Protein AF-A0AAF0W384-F1 (afdb_monomer)

Secondary structure (DSSP, 8-state):
---TTTTT--HHHHHHHTTPPTTHHHHHHHT-PPPHHHHHHHHHHHTS-HHHHTTTHHHHHSS--HHHHHHHHHHHS-HHHHHHHHHHHHHHHHHHHHHHHT--

Organism: Lactococcus lactis subsp. lactis (NCBI:txid1360)

Structure (mmCIF, N/CA/C/O backbone):
data_AF-A0AAF0W384-F1
#
_entry.id   AF-A0AAF0W384-F1
#
loop_
_atom_site.group_PDB
_atom_site.id
_atom_site.type_symbol
_atom_site.label_atom_id
_atom_site.label_alt_id
_atom_site.label_comp_id
_atom_site.label_asym_id
_atom_site.label_entity_id
_atom_site.label_seq_id
_atom_site.pdbx_PDB_ins_code
_atom_site.Cartn_x
_atom_site.Cartn_y
_atom_site.Cartn_z
_atom_site.occupancy
_atom_site.B_iso_or_equiv
_atom_site.auth_seq_id
_atom_site.auth_comp_id
_atom_site.auth_asym_id
_atom_site.auth_atom_id
_atom_site.pdbx_PDB_model_num
ATOM 1 N N . MET A 1 1 ? 3.257 -11.971 -4.642 1.00 42.81 1 MET A N 1
ATOM 2 C CA . MET A 1 1 ? 3.644 -10.882 -5.567 1.00 42.81 1 MET A CA 1
ATOM 3 C C . MET A 1 1 ? 2.970 -11.158 -6.894 1.00 42.81 1 MET A C 1
ATOM 5 O O . MET A 1 1 ? 2.766 -12.327 -7.179 1.00 42.81 1 MET A O 1
ATOM 9 N N . LYS A 1 2 ? 2.614 -10.120 -7.653 1.00 41.41 2 LYS A N 1
ATOM 10 C CA . LYS A 1 2 ? 2.386 -10.234 -9.097 1.00 41.41 2 LYS A CA 1
ATOM 11 C C . LYS A 1 2 ? 3.397 -9.310 -9.783 1.00 41.41 2 LYS A C 1
ATOM 13 O O . LYS A 1 2 ? 3.115 -8.174 -10.136 1.00 41.41 2 LYS A O 1
ATOM 18 N N . ARG A 1 3 ? 4.663 -9.723 -9.783 1.00 50.22 3 ARG A N 1
ATOM 19 C CA . ARG A 1 3 ? 5.771 -9.047 -10.469 1.00 50.22 3 ARG A CA 1
ATOM 20 C C . ARG A 1 3 ? 5.523 -9.077 -11.981 1.00 50.22 3 ARG A C 1
ATOM 22 O O . ARG A 1 3 ? 4.830 -9.951 -12.481 1.00 50.22 3 ARG A O 1
ATOM 29 N N . ALA A 1 4 ? 6.187 -8.204 -12.739 1.00 54.00 4 ALA A N 1
ATOM 30 C CA . ALA A 1 4 ? 6.275 -8.323 -14.202 1.00 54.00 4 ALA A CA 1
ATOM 31 C C . ALA A 1 4 ? 6.722 -9.730 -14.673 1.00 54.00 4 ALA A C 1
ATOM 33 O O . ALA A 1 4 ? 6.302 -10.196 -15.728 1.00 54.00 4 ALA A O 1
ATOM 34 N N . THR A 1 5 ? 7.511 -10.437 -13.851 1.00 51.19 5 THR A N 1
ATOM 35 C CA . THR A 1 5 ? 7.873 -11.851 -14.047 1.00 51.19 5 THR A CA 1
ATOM 36 C C . THR A 1 5 ? 6.692 -12.806 -13.911 1.00 51.19 5 THR A C 1
ATOM 38 O O . THR A 1 5 ? 6.649 -13.805 -14.615 1.00 51.19 5 THR A O 1
ATOM 41 N N . ASP A 1 6 ? 5.714 -12.480 -13.070 1.00 56.81 6 ASP A N 1
ATOM 42 C CA . ASP A 1 6 ? 4.513 -13.290 -12.834 1.00 56.81 6 ASP A CA 1
ATOM 43 C C . ASP A 1 6 ? 3.505 -13.104 -13.984 1.00 56.81 6 ASP A C 1
ATOM 45 O O . ASP A 1 6 ? 2.644 -13.948 -14.207 1.00 56.81 6 ASP A O 1
ATOM 49 N N . LEU A 1 7 ? 3.662 -12.024 -14.762 1.00 62.66 7 LEU A N 1
ATOM 50 C CA . LEU A 1 7 ? 3.016 -11.816 -16.061 1.00 62.66 7 LEU A CA 1
ATOM 51 C C . LEU A 1 7 ? 3.826 -12.402 -17.235 1.00 62.66 7 LEU A C 1
ATOM 53 O O . LEU A 1 7 ? 3.347 -12.376 -18.365 1.00 62.66 7 LEU A O 1
ATOM 57 N N . GLY A 1 8 ? 5.058 -12.875 -17.005 1.00 76.75 8 GLY A N 1
ATOM 58 C CA . GLY A 1 8 ? 5.955 -13.379 -18.052 1.00 76.75 8 GLY A CA 1
ATOM 59 C C . GLY A 1 8 ? 6.428 -12.324 -19.063 1.00 76.75 8 GLY A C 1
ATOM 60 O O . GLY A 1 8 ? 6.885 -12.685 -20.146 1.00 76.75 8 GLY A O 1
ATOM 61 N N . LYS A 1 9 ? 6.317 -11.024 -18.746 1.00 83.88 9 LYS A N 1
ATOM 62 C CA . LYS A 1 9 ? 6.599 -9.920 -19.681 1.00 83.88 9 LYS A CA 1
ATOM 63 C C . LYS A 1 9 ? 7.876 -9.164 -19.320 1.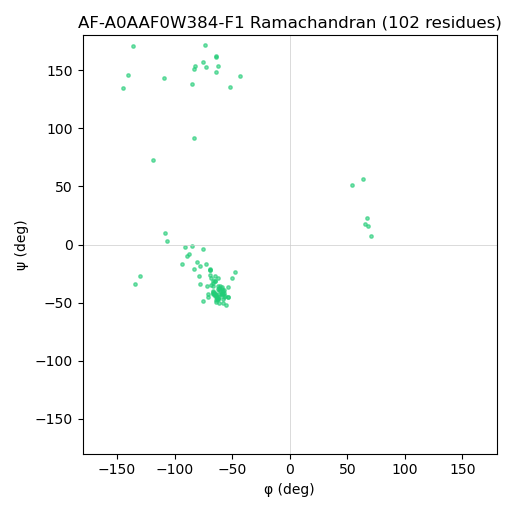00 83.88 9 LYS A C 1
ATOM 65 O O . LYS A 1 9 ? 8.168 -8.903 -18.153 1.00 83.88 9 LYS A O 1
ATOM 70 N N . SER A 1 10 ? 8.615 -8.746 -20.347 1.00 89.19 10 SER A N 1
ATOM 71 C CA . SER A 1 10 ? 9.751 -7.829 -20.183 1.00 89.19 10 SER A CA 1
ATOM 72 C C . SER A 1 10 ? 9.276 -6.391 -19.935 1.00 89.19 10 SER A C 1
ATOM 74 O O . SER A 1 10 ? 8.180 -6.016 -20.354 1.00 89.19 10 SER A O 1
ATOM 76 N N . PHE A 1 11 ? 10.108 -5.548 -19.311 1.00 87.88 11 PHE A N 1
ATOM 77 C CA . PHE A 1 11 ? 9.772 -4.126 -19.141 1.00 87.88 11 PHE A CA 1
ATOM 78 C C . PHE A 1 11 ? 9.535 -3.414 -20.467 1.00 87.88 11 PHE A C 1
ATOM 80 O O . PHE A 1 11 ? 8.583 -2.656 -20.560 1.00 87.88 11 PHE A O 1
ATOM 87 N N . ASN A 1 12 ? 10.303 -3.732 -21.509 1.00 89.75 12 ASN A N 1
ATOM 88 C CA . ASN A 1 12 ? 10.089 -3.156 -22.837 1.00 89.75 12 ASN A CA 1
ATOM 89 C C . ASN A 1 12 ? 8.700 -3.493 -23.398 1.00 89.75 12 ASN A C 1
ATOM 91 O O . ASN A 1 12 ? 8.096 -2.679 -24.092 1.00 89.75 12 ASN A O 1
ATOM 95 N N . GLN A 1 13 ? 8.195 -4.697 -23.116 1.00 91.12 13 GLN A N 1
ATOM 96 C CA . GLN A 1 13 ? 6.862 -5.103 -23.548 1.00 91.12 13 GLN A CA 1
ATOM 97 C C . GLN A 1 13 ? 5.775 -4.356 -22.774 1.00 91.12 13 GLN A C 1
ATOM 99 O O . GLN A 1 13 ? 4.841 -3.853 -23.387 1.00 91.12 13 GLN A O 1
ATOM 104 N N . ILE A 1 14 ? 5.939 -4.212 -21.459 1.00 91.75 14 ILE A N 1
ATOM 105 C CA . ILE A 1 14 ? 5.011 -3.455 -20.609 1.00 91.75 14 ILE A CA 1
ATOM 106 C C . ILE A 1 14 ? 5.005 -1.971 -21.001 1.00 91.75 14 ILE A C 1
ATOM 108 O O . ILE A 1 14 ? 3.946 -1.378 -21.157 1.00 91.75 14 ILE A O 1
ATOM 112 N N . GLU A 1 15 ? 6.179 -1.379 -21.230 1.00 93.38 15 GLU A N 1
ATOM 113 C CA . GLU A 1 15 ? 6.312 -0.001 -21.711 1.00 93.38 15 GLU A CA 1
ATOM 114 C C . GLU A 1 15 ? 5.603 0.189 -23.052 1.00 93.38 15 GLU A C 1
ATOM 116 O O . G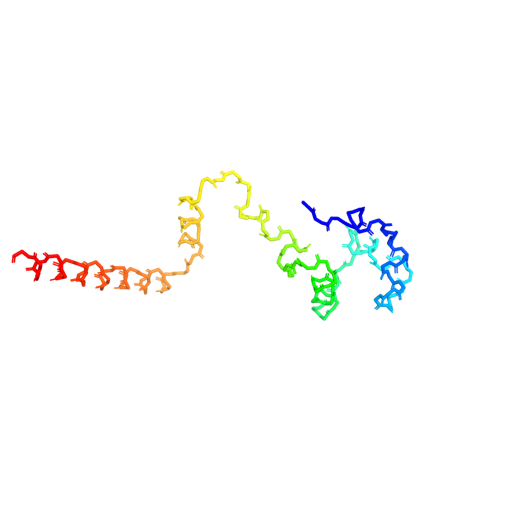LU A 1 15 ? 4.888 1.167 -23.228 1.00 93.38 15 GLU A O 1
ATOM 121 N N . LYS A 1 16 ? 5.736 -0.765 -23.981 1.00 93.81 16 LYS A N 1
ATOM 122 C CA . LYS A 1 16 ? 5.044 -0.710 -25.273 1.00 93.81 16 LYS A CA 1
ATOM 123 C C . LYS A 1 16 ? 3.524 -0.804 -25.127 1.00 93.81 16 LYS A C 1
ATOM 125 O O . LYS A 1 16 ? 2.819 -0.078 -25.818 1.00 93.81 16 LYS A O 1
ATOM 130 N N . GLU A 1 17 ?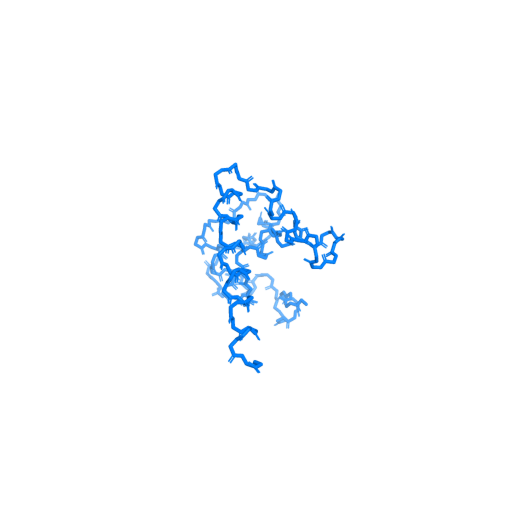 3.027 -1.686 -24.263 1.00 93.19 17 GLU A N 1
ATOM 131 C CA . GLU A 1 17 ? 1.588 -1.853 -24.015 1.00 93.19 17 GLU A CA 1
ATOM 132 C C . GLU A 1 17 ? 0.965 -0.618 -23.353 1.00 93.19 17 GLU A C 1
ATOM 134 O O . GLU A 1 17 ? -0.151 -0.244 -23.699 1.00 93.19 17 GLU A O 1
ATOM 139 N N . LEU A 1 18 ? 1.710 0.056 -22.473 1.00 93.12 18 LEU A N 1
ATOM 140 C CA . LEU A 1 18 ? 1.297 1.304 -21.822 1.00 93.12 18 LEU A CA 1
ATOM 141 C C . LEU A 1 18 ? 1.591 2.564 -22.656 1.00 93.12 18 LEU A C 1
ATOM 143 O O . LEU A 1 18 ? 1.303 3.675 -22.222 1.00 93.12 18 LEU A O 1
ATOM 147 N N . GLY A 1 19 ? 2.202 2.430 -23.839 1.00 94.56 19 GLY A N 1
ATOM 148 C CA . GLY A 1 19 ? 2.584 3.574 -24.675 1.00 94.56 19 GLY A CA 1
ATOM 149 C C . GLY A 1 19 ? 3.691 4.453 -24.073 1.00 94.56 19 GLY A C 1
ATOM 150 O O . GLY A 1 19 ? 3.814 5.631 -24.410 1.00 94.56 19 GLY A O 1
ATOM 151 N N . TYR A 1 20 ? 4.504 3.907 -23.170 1.00 94.44 20 TYR A N 1
ATOM 152 C CA . TYR A 1 20 ? 5.605 4.611 -22.523 1.00 94.44 20 TYR A CA 1
ATOM 153 C C . TYR A 1 20 ? 6.864 4.633 -23.394 1.00 94.44 20 TYR A C 1
ATOM 155 O O . TYR A 1 20 ? 7.123 3.746 -24.210 1.00 94.44 20 TYR A O 1
ATOM 163 N N . SER A 1 21 ? 7.700 5.652 -23.183 1.00 91.88 21 SER A N 1
ATOM 164 C CA . SER A 1 21 ? 9.035 5.697 -23.777 1.00 91.88 21 SER A CA 1
ATOM 165 C C . SER A 1 21 ? 9.901 4.555 -23.246 1.00 91.88 21 SER A C 1
ATOM 167 O O . SER A 1 21 ? 9.807 4.190 -22.073 1.00 91.88 21 SER A O 1
ATOM 169 N N . ARG A 1 22 ? 10.819 4.065 -24.083 1.00 90.31 22 ARG A N 1
ATOM 170 C CA . ARG A 1 22 ? 11.796 3.040 -23.697 1.00 90.31 22 ARG A CA 1
ATOM 171 C C . ARG A 1 22 ? 12.537 3.443 -22.412 1.00 90.31 22 ARG A C 1
ATOM 173 O O . ARG A 1 22 ? 12.984 4.585 -22.302 1.00 90.31 22 ARG A O 1
ATOM 180 N N . ASN A 1 23 ? 12.700 2.499 -21.490 1.00 89.81 23 ASN A N 1
ATOM 181 C CA . ASN A 1 23 ? 13.336 2.643 -20.173 1.00 89.81 23 ASN A CA 1
ATOM 182 C C . ASN A 1 23 ? 12.554 3.464 -19.131 1.00 89.81 23 ASN A C 1
ATOM 184 O O . ASN A 1 23 ? 13.090 3.706 -18.048 1.00 89.81 23 ASN A O 1
ATOM 188 N N . ALA A 1 24 ? 11.309 3.876 -19.393 1.00 91.81 24 ALA A N 1
ATOM 189 C CA . ALA A 1 24 ? 10.492 4.592 -18.409 1.00 91.81 24 ALA A CA 1
ATOM 190 C C . ALA A 1 24 ? 10.391 3.843 -17.067 1.00 91.81 24 ALA A C 1
ATOM 192 O O . ALA A 1 24 ? 10.606 4.439 -16.012 1.00 91.81 24 ALA A O 1
ATOM 193 N N . LEU A 1 25 ? 10.148 2.528 -17.091 1.00 90.56 25 LEU A N 1
ATOM 194 C CA . LEU A 1 25 ? 10.035 1.720 -15.872 1.00 90.56 25 LEU A CA 1
ATOM 195 C C . LEU A 1 25 ? 11.372 1.585 -15.143 1.00 90.56 25 LEU A C 1
ATOM 197 O O . LEU A 1 25 ? 11.409 1.543 -13.913 1.00 90.56 25 LEU A O 1
ATOM 201 N N . SER A 1 26 ? 12.476 1.522 -15.890 1.00 88.50 26 SER A N 1
ATOM 202 C CA . SER A 1 26 ? 13.816 1.516 -15.301 1.00 88.50 26 SER A CA 1
ATOM 203 C C . SER A 1 26 ? 14.109 2.846 -14.605 1.00 88.50 26 SER A C 1
ATOM 205 O O . SER A 1 26 ? 14.599 2.851 -13.477 1.00 88.50 26 SER A O 1
ATOM 207 N N . ASN A 1 27 ? 13.735 3.965 -15.227 1.00 89.12 27 ASN A N 1
ATOM 208 C CA . ASN A 1 27 ? 13.928 5.304 -14.673 1.00 89.12 27 ASN A CA 1
ATOM 209 C C . ASN A 1 27 ? 13.103 5.527 -13.398 1.00 89.12 27 ASN A C 1
ATOM 211 O O . ASN A 1 27 ? 13.555 6.240 -12.500 1.00 89.12 27 ASN A O 1
ATOM 215 N N . TYR A 1 28 ? 11.934 4.888 -13.274 1.00 89.75 28 TYR A N 1
ATOM 216 C CA . TYR A 1 28 ? 11.118 4.948 -12.055 1.00 89.75 28 TYR A CA 1
ATOM 217 C C . TYR A 1 28 ? 11.722 4.224 -10.859 1.00 89.75 28 TYR A C 1
ATOM 219 O O . TYR A 1 28 ? 11.410 4.552 -9.717 1.00 89.75 28 TYR A O 1
ATOM 227 N N . LYS A 1 29 ? 12.626 3.272 -11.093 1.00 80.00 29 LYS A N 1
ATOM 228 C CA . LYS A 1 29 ? 13.326 2.589 -10.002 1.00 80.00 29 LYS A CA 1
ATOM 229 C C . LYS A 1 29 ? 14.463 3.411 -9.405 1.00 80.00 29 LYS A C 1
ATOM 231 O O . LYS A 1 29 ? 14.819 3.162 -8.258 1.00 80.00 29 LYS A O 1
ATOM 236 N N . THR A 1 30 ? 15.075 4.310 -10.177 1.00 76.38 30 THR A N 1
ATOM 237 C CA . THR A 1 30 ? 16.391 4.874 -9.828 1.00 76.38 30 THR A CA 1
ATOM 238 C C . THR A 1 30 ? 16.486 6.392 -9.888 1.00 76.38 30 THR A C 1
ATOM 240 O O . THR A 1 30 ? 17.335 6.949 -9.200 1.00 76.38 30 THR A O 1
ATOM 243 N N . GLN A 1 31 ? 15.678 7.070 -10.706 1.00 77.12 31 GLN A N 1
ATOM 244 C CA . GLN A 1 31 ? 15.970 8.454 -11.103 1.00 77.12 31 GLN A CA 1
ATOM 245 C C . GLN A 1 31 ? 14.779 9.405 -11.022 1.00 77.12 31 GLN A C 1
ATOM 247 O O . GLN A 1 31 ? 14.970 10.587 -10.753 1.00 77.12 31 GLN A O 1
ATOM 252 N N . THR A 1 32 ? 13.559 8.936 -11.284 1.00 83.81 32 THR A N 1
ATOM 253 C CA . THR A 1 32 ? 12.403 9.828 -11.469 1.00 83.81 32 THR A CA 1
ATOM 254 C C . THR A 1 32 ? 11.151 9.261 -10.825 1.00 83.81 32 THR A C 1
ATOM 256 O O . THR A 1 32 ? 10.952 8.052 -10.824 1.00 83.81 32 THR A O 1
ATOM 259 N N . MET A 1 33 ? 10.284 10.124 -10.298 1.00 84.81 33 MET A N 1
ATOM 260 C CA . MET A 1 33 ? 8.942 9.708 -9.894 1.00 84.81 33 MET A CA 1
ATOM 261 C C . MET A 1 33 ? 7.991 9.745 -11.094 1.00 84.81 33 MET A C 1
ATOM 263 O O . MET A 1 33 ? 8.052 10.694 -11.883 1.00 84.81 33 MET A O 1
ATOM 267 N N . PRO A 1 34 ? 7.111 8.740 -11.257 1.00 90.12 34 PRO A N 1
ATOM 268 C CA . PRO A 1 34 ? 6.025 8.839 -12.218 1.00 90.12 34 PRO A CA 1
ATOM 269 C C . PRO A 1 34 ? 5.089 9.992 -11.833 1.00 90.12 34 PRO A C 1
ATOM 271 O O . PRO A 1 34 ? 4.962 10.350 -10.661 1.00 90.12 34 PRO A O 1
ATOM 274 N N . SER A 1 35 ? 4.404 10.567 -12.822 1.00 91.88 35 SER A N 1
ATOM 275 C CA . SER A 1 35 ? 3.280 11.461 -12.541 1.00 91.88 35 SER A CA 1
ATOM 276 C C . SER A 1 35 ? 2.154 10.691 -11.845 1.00 91.88 35 SER A C 1
ATOM 278 O O . SER A 1 35 ? 2.092 9.464 -11.934 1.00 91.88 35 SER A O 1
ATOM 280 N N . ALA A 1 36 ? 1.228 11.406 -11.201 1.00 89.94 36 ALA A N 1
ATOM 281 C CA . ALA A 1 36 ? 0.062 10.781 -10.576 1.00 89.94 36 ALA A CA 1
ATOM 282 C C . ALA A 1 36 ? -0.712 9.898 -11.572 1.00 89.94 36 ALA A C 1
ATOM 284 O O . ALA A 1 36 ? -1.004 8.750 -11.265 1.00 89.94 36 ALA A O 1
ATOM 285 N N . ILE A 1 37 ? -0.942 10.394 -12.793 1.00 94.44 37 ILE A N 1
ATOM 286 C CA . ILE A 1 37 ? -1.623 9.646 -13.860 1.00 94.44 37 ILE A CA 1
ATOM 287 C C . ILE A 1 37 ? -0.880 8.342 -14.175 1.00 94.44 37 ILE A C 1
ATOM 289 O O . ILE A 1 37 ? -1.474 7.273 -14.103 1.00 94.44 37 ILE A O 1
ATOM 293 N N . ARG A 1 38 ? 0.438 8.402 -14.409 1.00 93.69 38 ARG A N 1
ATOM 294 C CA . ARG A 1 38 ? 1.233 7.202 -14.720 1.00 93.69 38 ARG A CA 1
ATOM 295 C C . ARG A 1 38 ? 1.294 6.208 -13.570 1.00 93.69 38 ARG A C 1
ATOM 297 O O . ARG A 1 38 ? 1.412 5.007 -13.796 1.00 93.69 38 ARG A O 1
ATOM 304 N N . LEU A 1 39 ? 1.253 6.698 -12.333 1.00 93.19 39 LEU A N 1
ATOM 305 C CA . LEU A 1 39 ? 1.193 5.845 -11.155 1.00 93.19 39 LEU A CA 1
ATOM 306 C C . LEU A 1 39 ? -0.140 5.087 -11.087 1.00 93.19 39 LEU A C 1
ATOM 308 O O . LEU A 1 39 ? -0.120 3.900 -10.773 1.00 93.19 39 LEU A O 1
ATOM 312 N N . LEU A 1 40 ? -1.265 5.743 -11.400 1.00 93.56 40 LEU A N 1
ATOM 313 C CA . LEU A 1 40 ? -2.571 5.085 -11.515 1.00 93.56 40 LEU A CA 1
ATOM 314 C C . LEU A 1 40 ? -2.590 4.062 -12.658 1.00 93.56 40 LEU A C 1
ATOM 316 O O . LEU A 1 40 ? -2.955 2.918 -12.421 1.00 93.56 40 LEU A O 1
ATOM 320 N N . GLU A 1 41 ? -2.109 4.425 -13.849 1.00 95.06 41 GLU A N 1
ATOM 321 C CA . GLU A 1 41 ? -2.032 3.513 -15.004 1.00 95.06 41 GLU A CA 1
ATOM 322 C C . GLU A 1 41 ? -1.212 2.252 -14.681 1.00 95.06 41 GLU A C 1
ATOM 324 O O . GLU A 1 41 ? -1.596 1.132 -15.016 1.00 95.06 41 GLU A O 1
ATOM 329 N N . LEU A 1 42 ? -0.085 2.412 -13.979 1.00 93.00 42 LEU A N 1
ATOM 330 C CA . LEU A 1 42 ? 0.726 1.283 -13.521 1.00 93.00 42 LEU A CA 1
ATOM 331 C C . LEU A 1 42 ? 0.006 0.444 -12.464 1.00 93.00 42 LEU A C 1
ATOM 333 O O . LEU A 1 42 ? 0.119 -0.780 -12.478 1.00 93.00 42 LEU A O 1
ATOM 337 N N . ALA A 1 43 ? -0.703 1.089 -11.541 1.00 91.62 43 ALA A N 1
ATOM 338 C CA . ALA A 1 43 ? -1.451 0.416 -10.490 1.00 91.62 43 ALA A CA 1
ATOM 339 C C . ALA A 1 43 ? -2.559 -0.463 -11.088 1.00 91.62 43 ALA A C 1
ATOM 341 O O . ALA A 1 43 ? -2.634 -1.648 -10.770 1.00 91.62 43 ALA A O 1
ATOM 342 N N . GLU A 1 44 ? -3.326 0.078 -12.035 1.00 92.19 44 GLU A N 1
ATOM 343 C CA . GLU A 1 44 ? -4.346 -0.653 -12.790 1.00 92.19 44 GLU A CA 1
ATOM 344 C C . GLU A 1 44 ? -3.740 -1.796 -13.611 1.00 92.19 44 GLU A C 1
ATOM 346 O O . GLU A 1 44 ? -4.217 -2.927 -13.544 1.00 92.19 44 GLU A O 1
ATOM 351 N N . TYR A 1 45 ? -2.641 -1.545 -14.332 1.00 92.25 45 TYR A N 1
ATOM 352 C CA . TYR A 1 45 ? -1.986 -2.565 -15.157 1.00 92.25 45 TYR A CA 1
ATOM 353 C C . TYR A 1 45 ? -1.489 -3.770 -14.341 1.00 92.25 45 TYR A C 1
ATOM 355 O O . TYR A 1 45 ? -1.564 -4.913 -14.797 1.00 92.25 45 TYR A O 1
ATOM 363 N N . PHE A 1 46 ? -0.958 -3.530 -13.139 1.00 88.44 46 PHE A N 1
ATOM 364 C CA . PHE A 1 46 ? -0.467 -4.590 -12.255 1.00 88.44 46 PHE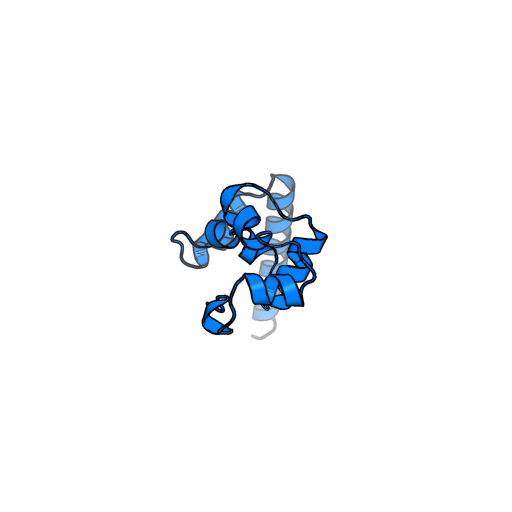 A CA 1
ATOM 365 C C . PHE A 1 46 ? -1.522 -5.127 -11.282 1.00 88.44 46 PHE A C 1
ATOM 367 O O . PHE A 1 46 ? -1.206 -6.068 -10.551 1.00 88.44 46 PHE A O 1
ATOM 374 N N . ASP A 1 47 ? -2.739 -4.578 -11.298 1.00 85.94 47 ASP A N 1
ATOM 375 C CA . ASP A 1 47 ? -3.820 -4.904 -10.361 1.00 85.94 47 ASP A CA 1
ATOM 376 C C . ASP A 1 47 ? -3.379 -4.739 -8.891 1.00 85.94 47 ASP A C 1
ATOM 378 O O . ASP A 1 47 ? -3.454 -5.645 -8.059 1.00 85.94 47 ASP A O 1
ATOM 382 N N . VAL A 1 48 ? -2.809 -3.571 -8.586 1.00 84.38 48 VAL A N 1
ATOM 383 C CA . VAL A 1 48 ? -2.323 -3.178 -7.253 1.00 84.38 48 VAL A CA 1
ATOM 384 C C . VAL A 1 48 ? -2.746 -1.748 -6.933 1.00 84.38 48 VAL A C 1
ATOM 386 O O . VAL A 1 48 ? -3.215 -1.016 -7.794 1.00 84.38 48 VAL A O 1
ATOM 389 N N . THR A 1 49 ? -2.551 -1.300 -5.692 1.00 88.31 49 THR A N 1
ATOM 390 C CA . THR A 1 49 ? -2.824 0.098 -5.333 1.00 88.31 49 THR A CA 1
ATOM 391 C C . THR A 1 49 ? -1.641 1.013 -5.697 1.00 88.31 49 THR A C 1
ATOM 393 O O . THR A 1 49 ? -0.481 0.594 -5.626 1.00 88.31 49 THR A O 1
ATOM 396 N N . PRO A 1 50 ? -1.875 2.305 -5.996 1.00 89.69 50 PRO A N 1
ATOM 397 C CA . PRO A 1 50 ? -0.795 3.289 -6.134 1.00 89.69 50 PRO A CA 1
ATOM 398 C C . PRO A 1 50 ? 0.123 3.338 -4.901 1.00 89.69 50 PRO A C 1
ATOM 400 O O . PRO A 1 50 ? 1.343 3.462 -5.010 1.00 89.69 50 PRO A O 1
ATOM 403 N N . ARG A 1 51 ? -0.468 3.166 -3.712 1.00 85.94 51 ARG A N 1
ATOM 404 C CA . ARG A 1 51 ? 0.223 3.121 -2.418 1.00 85.94 51 ARG A CA 1
ATOM 405 C C . ARG A 1 51 ? 1.213 1.953 -2.327 1.00 85.94 51 ARG A C 1
ATOM 407 O O . ARG A 1 51 ? 2.327 2.129 -1.824 1.00 85.94 51 ARG A O 1
ATOM 414 N N . TYR A 1 52 ? 0.842 0.799 -2.880 1.00 84.56 52 TYR A N 1
ATOM 415 C CA . TYR A 1 52 ? 1.706 -0.374 -2.979 1.00 84.56 52 TYR A CA 1
ATOM 416 C C . TYR A 1 52 ? 2.933 -0.107 -3.859 1.00 84.56 52 TYR A C 1
ATOM 418 O O . TYR A 1 52 ? 4.060 -0.406 -3.457 1.00 84.56 52 TYR A O 1
ATOM 426 N N . LEU A 1 53 ? 2.742 0.514 -5.030 1.00 86.88 53 LEU A N 1
ATOM 427 C CA . LEU A 1 53 ? 3.836 0.848 -5.954 1.00 86.88 53 LEU A CA 1
ATOM 428 C C . LEU A 1 53 ? 4.845 1.832 -5.350 1.00 86.88 53 LEU A C 1
ATOM 430 O O . LEU A 1 53 ? 6.047 1.698 -5.576 1.00 86.88 53 LEU A O 1
ATOM 434 N N . LEU A 1 54 ? 4.367 2.775 -4.535 1.00 85.75 54 LEU A N 1
ATOM 435 C CA . LEU A 1 54 ? 5.210 3.718 -3.795 1.00 85.75 54 LEU A CA 1
ATOM 436 C C . LEU A 1 54 ? 5.913 3.087 -2.582 1.00 85.75 54 LEU A C 1
ATOM 438 O O . LEU A 1 54 ? 6.691 3.752 -1.900 1.00 85.75 54 LEU A O 1
ATOM 442 N N . GLY A 1 55 ? 5.646 1.814 -2.275 1.00 75.69 55 GLY A N 1
ATOM 443 C CA . GLY A 1 55 ? 6.214 1.136 -1.114 1.00 75.69 55 GLY A CA 1
ATOM 444 C C . GLY A 1 55 ? 5.705 1.681 0.221 1.00 75.69 55 GLY A C 1
ATOM 445 O O . GLY A 1 55 ? 6.292 1.380 1.260 1.00 75.69 55 GLY A O 1
ATOM 446 N N . MET A 1 56 ? 4.610 2.443 0.218 1.00 75.12 56 MET A N 1
ATOM 447 C CA . MET A 1 56 ? 4.005 2.995 1.432 1.00 75.12 56 MET A CA 1
ATOM 448 C C . MET A 1 56 ? 3.368 1.902 2.295 1.00 75.12 56 MET A C 1
ATOM 450 O O . MET A 1 56 ? 3.249 2.071 3.503 1.00 75.12 56 MET A O 1
ATOM 454 N N . ASP A 1 57 ? 3.048 0.744 1.719 1.00 65.88 57 ASP A N 1
ATOM 455 C CA . ASP A 1 57 ? 2.611 -0.412 2.502 1.00 65.88 57 ASP A CA 1
ATOM 456 C C . ASP A 1 57 ? 3.751 -0.977 3.363 1.00 65.88 57 ASP A C 1
ATOM 458 O O . ASP A 1 57 ? 3.505 -1.428 4.474 1.00 65.88 57 ASP A O 1
ATOM 462 N N . LYS A 1 58 ? 5.026 -0.842 2.953 1.00 55.81 58 LYS A N 1
ATOM 463 C CA . LYS A 1 58 ? 6.176 -1.239 3.794 1.00 55.81 58 LYS A CA 1
ATOM 464 C C . LYS A 1 58 ? 6.367 -0.345 5.017 1.00 55.81 58 LYS A C 1
ATOM 466 O O . LYS A 1 58 ? 6.994 -0.788 5.976 1.00 55.81 58 LYS A O 1
ATOM 471 N N . ILE A 1 59 ? 5.836 0.879 4.990 1.00 53.56 59 ILE A N 1
ATOM 472 C CA . ILE A 1 59 ? 5.762 1.743 6.177 1.00 53.56 59 ILE A CA 1
ATOM 473 C C . ILE A 1 59 ? 4.823 1.101 7.212 1.00 53.56 59 ILE A C 1
ATOM 475 O O . ILE A 1 59 ? 5.037 1.258 8.406 1.00 53.56 59 ILE A O 1
ATOM 479 N N . CYS A 1 60 ? 3.855 0.297 6.761 1.00 49.62 60 CYS A N 1
ATOM 480 C CA . CYS A 1 60 ? 2.951 -0.477 7.609 1.00 49.62 60 CYS A CA 1
ATOM 481 C C . CYS A 1 60 ? 3.433 -1.921 7.876 1.00 49.62 60 CYS A C 1
ATOM 483 O O . CYS A 1 60 ? 2.934 -2.548 8.798 1.00 49.62 60 CYS A O 1
ATOM 485 N N . SER A 1 61 ? 4.377 -2.472 7.094 1.00 50.91 61 SER A N 1
ATOM 486 C CA . SER A 1 61 ? 4.747 -3.906 7.151 1.00 50.91 61 SER A CA 1
ATOM 487 C C . SER A 1 61 ? 6.097 -4.245 7.793 1.00 50.91 61 SER A C 1
ATOM 489 O O . SER A 1 61 ? 6.475 -5.418 7.797 1.00 50.91 61 SER A O 1
ATOM 491 N N . LYS A 1 62 ? 6.869 -3.289 8.325 1.00 46.03 62 LYS A N 1
ATOM 492 C CA . LYS A 1 62 ? 8.034 -3.654 9.149 1.00 46.03 62 LYS A CA 1
ATOM 493 C C . LYS A 1 62 ? 7.583 -3.945 10.585 1.00 46.03 62 LYS A C 1
ATOM 495 O O . LYS A 1 62 ? 7.564 -3.056 11.420 1.00 46.03 62 LYS A O 1
ATOM 500 N N . ASN A 1 63 ? 7.292 -5.224 10.827 1.00 49.81 63 ASN A N 1
ATOM 501 C CA . ASN A 1 63 ? 7.242 -5.895 12.131 1.00 49.81 63 ASN A CA 1
ATOM 502 C C . ASN A 1 63 ? 6.200 -5.429 13.144 1.00 49.81 63 ASN A C 1
ATOM 504 O O . ASN A 1 63 ? 6.577 -5.197 14.286 1.00 49.81 63 ASN A O 1
ATOM 508 N N . HIS A 1 64 ? 4.912 -5.425 12.818 1.00 46.53 64 HIS A N 1
ATOM 509 C CA . HIS A 1 64 ? 3.946 -5.476 13.904 1.00 46.53 64 HIS A CA 1
ATOM 510 C C . HIS A 1 64 ? 2.688 -6.273 13.567 1.00 46.53 64 HIS A C 1
ATOM 512 O O . HIS A 1 64 ? 2.101 -6.129 12.497 1.00 46.53 64 HIS A O 1
ATOM 518 N N . GLU A 1 65 ? 2.294 -7.117 14.523 1.00 56.59 65 GLU A N 1
ATOM 519 C CA . GLU A 1 65 ? 0.952 -7.682 14.643 1.00 56.59 65 GLU A CA 1
ATOM 520 C C . GLU A 1 65 ? -0.091 -6.580 14.398 1.00 56.59 65 GLU A C 1
ATOM 522 O O . GLU A 1 65 ? 0.119 -5.441 14.808 1.00 56.59 65 GLU A O 1
ATOM 527 N N . GLU A 1 66 ? -1.225 -6.900 13.772 1.00 53.34 66 GLU A N 1
ATOM 528 C CA . GLU A 1 66 ? -2.302 -5.949 13.427 1.00 53.34 66 GLU A CA 1
ATOM 529 C C . GLU A 1 66 ? -2.719 -5.016 14.587 1.00 53.34 66 GLU A C 1
ATOM 531 O O . GLU A 1 66 ? -3.177 -3.897 14.350 1.00 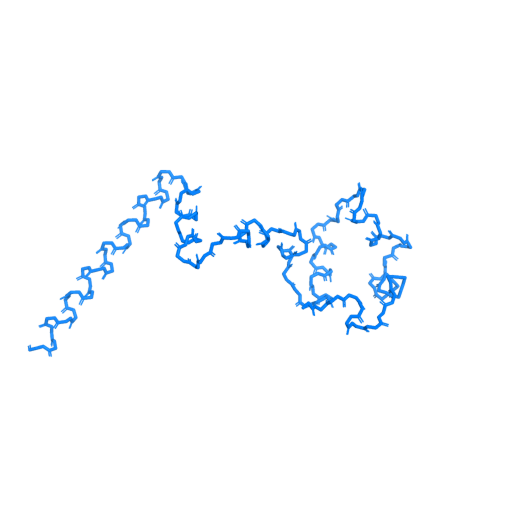53.34 66 GLU A O 1
ATOM 536 N N . ARG A 1 67 ? -2.478 -5.429 15.842 1.00 52.50 67 ARG A N 1
ATOM 537 C CA . ARG A 1 67 ? -2.653 -4.611 17.053 1.00 52.50 67 ARG A CA 1
ATOM 538 C C . ARG A 1 67 ? -1.826 -3.324 17.068 1.00 52.50 67 ARG A C 1
ATOM 540 O O . ARG A 1 67 ? -2.324 -2.303 17.532 1.00 52.50 67 ARG A O 1
ATOM 547 N N . ASP A 1 68 ? -0.611 -3.333 16.535 1.00 61.59 68 ASP A N 1
ATOM 548 C CA . ASP A 1 68 ? 0.237 -2.139 16.549 1.00 61.59 68 ASP A CA 1
ATOM 549 C C . ASP A 1 68 ? -0.080 -1.185 15.402 1.00 61.59 68 ASP A C 1
ATOM 551 O O . ASP A 1 68 ? 0.228 -0.006 15.494 1.00 61.59 68 ASP A O 1
ATOM 555 N N . PHE A 1 69 ? -0.708 -1.652 14.317 1.00 69.62 69 PHE A N 1
ATOM 556 C CA . PHE A 1 69 ? -1.068 -0.750 13.225 1.00 69.62 69 PHE A CA 1
ATOM 557 C C . PHE A 1 69 ? -2.142 0.242 13.675 1.00 69.62 69 PHE A C 1
ATOM 559 O O . PHE A 1 69 ? -2.032 1.434 13.393 1.00 69.62 69 PHE A O 1
ATOM 566 N N . ALA A 1 70 ? -3.134 -0.223 14.439 1.00 78.19 70 ALA A N 1
ATOM 567 C CA . ALA A 1 70 ? -4.121 0.651 15.064 1.00 78.19 70 ALA A CA 1
ATOM 568 C C . ALA A 1 70 ? -3.459 1.643 16.037 1.00 78.19 70 ALA A C 1
ATOM 570 O O . ALA A 1 70 ? -3.778 2.832 16.015 1.00 78.19 70 ALA A O 1
ATOM 571 N N . GLU A 1 71 ? -2.495 1.184 16.840 1.00 80.56 71 GLU A N 1
ATOM 572 C CA . GLU A 1 71 ? -1.749 2.037 17.771 1.00 80.56 71 GLU A CA 1
ATOM 573 C C . GLU A 1 71 ? -0.864 3.061 17.041 1.00 80.56 71 GLU A C 1
ATOM 575 O O . GLU A 1 71 ? -0.835 4.237 17.406 1.00 80.56 71 GLU A O 1
ATOM 580 N N . PHE A 1 72 ? -0.180 2.648 15.978 1.00 78.62 72 PHE A N 1
ATOM 581 C CA . PHE A 1 72 ? 0.620 3.501 15.107 1.00 78.62 72 PHE A CA 1
ATOM 582 C C . PHE A 1 72 ? -0.244 4.566 14.435 1.00 78.62 72 PHE A C 1
ATOM 584 O O . PHE A 1 72 ? 0.078 5.756 14.511 1.00 78.62 72 PHE A O 1
ATOM 591 N N . LEU A 1 73 ? -1.360 4.154 13.823 1.00 81.06 73 LEU A N 1
ATOM 592 C CA . LEU A 1 73 ? -2.323 5.069 13.224 1.00 81.06 73 LEU A CA 1
ATOM 593 C C . LEU A 1 73 ? -2.785 6.069 14.273 1.00 81.06 73 LEU A C 1
ATOM 595 O O . LEU A 1 73 ? -2.629 7.268 14.061 1.00 81.06 73 LEU A O 1
ATOM 599 N N . PHE A 1 74 ? -3.229 5.597 15.439 1.00 87.00 74 PHE A N 1
ATOM 600 C CA . PHE A 1 74 ? -3.668 6.465 16.524 1.00 87.00 74 PHE A CA 1
ATOM 601 C C . PHE A 1 74 ? -2.573 7.444 16.957 1.00 87.00 74 PHE A C 1
ATOM 603 O O . PHE A 1 74 ? -2.841 8.635 17.088 1.00 87.00 74 PHE A O 1
ATOM 610 N N . LYS A 1 75 ? -1.321 6.998 17.120 1.00 84.69 75 LYS A N 1
ATOM 611 C CA . LYS A 1 75 ? -0.182 7.865 17.475 1.00 84.69 75 LYS A CA 1
ATOM 612 C C . LYS A 1 75 ? 0.085 8.937 16.421 1.00 84.69 75 LYS A C 1
ATOM 614 O O . LYS A 1 75 ? 0.399 10.064 16.812 1.00 84.69 75 LYS A O 1
ATOM 619 N N . SER A 1 76 ? -0.082 8.609 15.141 1.00 83.06 76 SER A N 1
ATOM 620 C CA . SER A 1 76 ? 0.173 9.510 14.010 1.00 83.06 76 SER A CA 1
ATOM 621 C C . SER A 1 76 ? -0.859 10.632 13.836 1.00 83.06 76 SER A C 1
ATOM 623 O O . SER A 1 76 ? -0.566 11.619 13.166 1.00 83.06 76 SER A O 1
ATOM 625 N N . LEU A 1 77 ? -2.037 10.516 14.458 1.00 87.94 77 LEU A N 1
ATOM 626 C CA . LEU A 1 77 ? -3.099 11.521 14.377 1.00 87.94 77 LEU A CA 1
ATOM 627 C C . LEU A 1 77 ? -2.779 12.785 15.182 1.00 87.94 77 LEU A C 1
ATOM 629 O O . LEU A 1 77 ? -2.096 12.748 16.219 1.00 87.94 77 LEU A O 1
ATOM 633 N N . ASP A 1 78 ? -3.350 13.908 14.752 1.00 92.56 78 ASP A N 1
ATOM 634 C CA . ASP A 1 78 ? -3.301 15.146 15.523 1.00 92.56 78 ASP A CA 1
ATOM 635 C C . ASP A 1 78 ? -4.226 15.104 16.756 1.00 92.56 78 ASP A C 1
ATOM 637 O O . ASP A 1 78 ? -5.006 14.173 16.979 1.00 92.56 78 ASP A O 1
ATOM 641 N N . LYS A 1 79 ? -4.108 16.123 17.613 1.00 93.38 79 LYS A N 1
ATOM 642 C CA . LYS A 1 79 ? -4.848 16.187 18.878 1.00 93.38 79 LYS A CA 1
ATOM 643 C C . LYS A 1 79 ? -6.367 16.208 18.674 1.00 93.38 79 LYS A C 1
ATOM 645 O O . LYS A 1 79 ? -7.074 15.582 19.459 1.00 93.38 79 LYS A O 1
ATOM 650 N N . ASN A 1 80 ? -6.864 16.915 17.663 1.00 94.50 80 ASN A N 1
ATOM 651 C CA . ASN A 1 80 ? -8.298 17.027 17.411 1.00 94.50 80 ASN A CA 1
ATOM 652 C C . ASN A 1 80 ? -8.849 15.696 16.896 1.00 94.50 80 ASN A C 1
ATOM 654 O O . ASN A 1 80 ? -9.836 15.199 17.436 1.00 94.50 80 ASN A O 1
ATOM 658 N N . GLN A 1 81 ? -8.149 15.069 15.953 1.00 93.06 81 GLN A N 1
ATOM 659 C CA . GLN A 1 81 ? -8.507 13.751 15.423 1.00 93.06 81 GLN A CA 1
ATOM 660 C C . GLN A 1 81 ? -8.541 12.673 16.517 1.00 93.06 81 GLN A C 1
ATOM 662 O O . GLN A 1 81 ? -9.477 11.878 16.589 1.00 93.06 81 GLN A O 1
ATOM 667 N N . LYS A 1 82 ? -7.567 12.678 17.436 1.00 93.94 82 LYS A N 1
ATOM 668 C CA . LYS A 1 82 ? -7.561 11.775 18.603 1.00 93.94 82 LYS A CA 1
ATOM 669 C C . LYS A 1 82 ? -8.788 11.969 19.491 1.00 93.94 82 LYS A C 1
ATOM 671 O O . LYS A 1 82 ? -9.377 10.993 19.949 1.00 93.94 82 LYS A O 1
ATOM 676 N N . ILE A 1 83 ? -9.181 13.221 19.733 1.00 95.19 83 ILE A N 1
ATOM 677 C CA . ILE A 1 83 ? -10.359 13.547 20.547 1.00 95.19 83 ILE A CA 1
ATOM 678 C C . ILE A 1 83 ? -11.642 13.041 19.880 1.00 95.19 83 ILE A C 1
ATOM 680 O O . ILE A 1 83 ? -12.509 12.507 20.571 1.00 95.19 83 ILE A O 1
ATOM 684 N N . GLU A 1 84 ? -11.776 13.191 18.564 1.00 96.06 84 GLU A N 1
ATOM 685 C CA . GLU A 1 84 ? -12.936 12.689 17.818 1.00 96.06 84 GLU A CA 1
ATOM 686 C C . GLU A 1 84 ? -13.05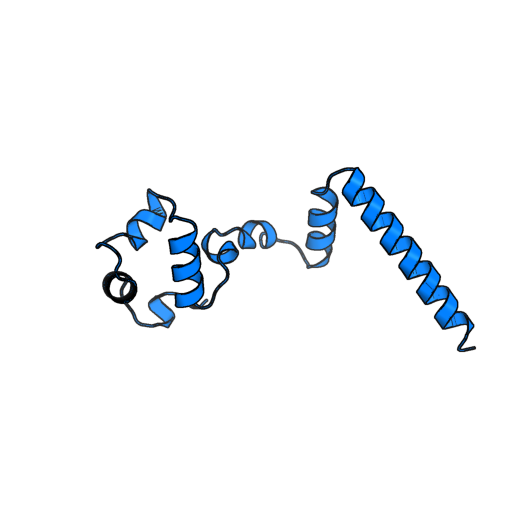5 11.170 17.908 1.00 96.06 84 GLU A C 1
ATOM 688 O O . GLU A 1 84 ? -14.121 10.664 18.258 1.00 96.06 84 GLU A O 1
ATOM 693 N N . ILE A 1 85 ? -11.951 10.448 17.699 1.00 93.56 85 ILE A N 1
ATOM 694 C CA . ILE A 1 85 ? -11.933 8.987 17.837 1.00 93.56 85 ILE A CA 1
ATOM 695 C C . ILE A 1 85 ? -12.357 8.568 19.245 1.00 93.56 85 ILE A C 1
ATOM 697 O O . ILE A 1 85 ? -13.233 7.718 19.381 1.00 93.56 85 ILE A O 1
ATOM 701 N N . CYS A 1 86 ? -11.822 9.200 20.295 1.00 93.38 86 CYS A N 1
ATOM 702 C CA . CY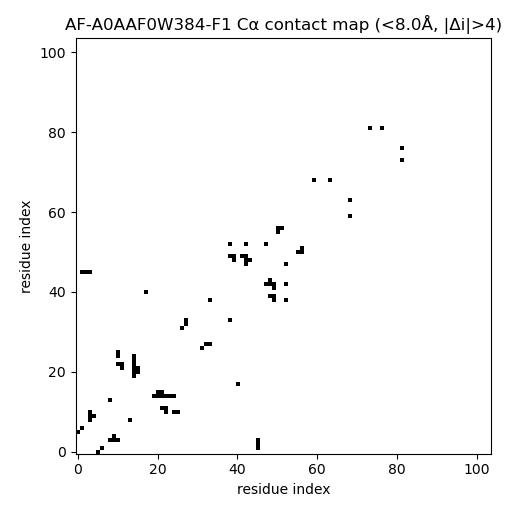S A 1 86 ? -12.221 8.892 21.670 1.00 93.38 86 CYS A CA 1
ATOM 703 C C . CYS A 1 86 ? -13.727 9.089 21.906 1.00 93.38 86 CYS A C 1
ATOM 705 O O . CYS A 1 86 ? -14.352 8.270 22.579 1.00 93.38 86 CYS A O 1
ATOM 707 N N . LYS A 1 87 ? -14.326 10.147 21.345 1.00 94.81 87 LYS A N 1
ATOM 708 C CA . LYS A 1 87 ? -15.775 10.385 21.448 1.00 94.81 87 LYS A CA 1
ATOM 709 C C . LYS A 1 87 ? -16.577 9.289 20.749 1.00 94.81 87 LYS A C 1
ATOM 711 O O . LYS A 1 87 ? -17.565 8.814 21.311 1.00 94.81 87 LYS A O 1
ATOM 716 N N . PHE A 1 88 ? -16.154 8.870 19.557 1.00 94.19 88 PHE A N 1
ATOM 717 C CA . PHE A 1 88 ? -16.806 7.776 18.839 1.00 94.19 88 PHE A CA 1
ATOM 718 C C . PHE A 1 88 ? -16.704 6.458 19.605 1.00 94.19 88 PHE A C 1
ATOM 720 O O . PHE A 1 88 ? -17.728 5.814 19.822 1.00 94.19 88 PHE A O 1
ATOM 727 N N . SER A 1 89 ? -15.514 6.103 20.101 1.00 91.81 89 SER A N 1
ATOM 728 C CA . SER A 1 89 ? -15.314 4.893 20.908 1.00 91.81 89 SER A CA 1
ATOM 729 C C . SER A 1 89 ? -16.199 4.882 22.155 1.00 91.81 89 SER A C 1
ATOM 731 O O . SER A 1 89 ? -16.802 3.861 22.469 1.00 91.81 89 SER A O 1
ATOM 733 N N . GLN A 1 90 ? -16.317 6.017 22.852 1.00 93.19 90 GLN A N 1
ATOM 734 C CA . GLN A 1 90 ? -17.190 6.143 24.023 1.00 93.19 90 GLN A CA 1
ATOM 735 C C . GLN A 1 90 ? -18.666 5.984 23.664 1.00 93.19 90 GLN A C 1
ATOM 737 O O . GLN A 1 90 ? -19.395 5.283 24.361 1.00 93.19 90 GLN A O 1
ATOM 742 N N . THR A 1 91 ? -19.099 6.616 22.574 1.00 94.81 91 THR A N 1
ATOM 743 C CA . THR A 1 91 ? -20.490 6.532 22.111 1.00 94.81 91 THR A CA 1
ATOM 744 C C . THR A 1 91 ? -20.854 5.093 21.761 1.00 94.81 91 THR A C 1
ATOM 746 O O . THR A 1 91 ? -21.896 4.610 22.194 1.00 94.81 91 THR A O 1
ATOM 749 N N . TRP A 1 92 ? -19.968 4.398 21.046 1.00 95.31 92 TRP A N 1
ATOM 750 C CA . TRP A 1 92 ? -20.161 3.001 20.677 1.00 95.31 92 TRP A CA 1
ATOM 751 C C . TRP A 1 92 ? -20.210 2.080 21.905 1.00 95.31 92 TRP A C 1
ATOM 753 O O . TRP A 1 92 ? -21.181 1.352 22.070 1.00 95.31 92 TRP A O 1
ATOM 763 N N . MET A 1 93 ? -19.251 2.182 22.836 1.00 93.94 93 MET A N 1
ATOM 764 C CA . MET A 1 93 ? -19.263 1.368 24.066 1.00 93.94 93 MET A CA 1
ATOM 765 C C . MET A 1 93 ? -20.545 1.552 24.891 1.00 93.94 93 MET A C 1
ATOM 767 O O . MET A 1 93 ? -21.073 0.597 25.452 1.00 93.94 93 MET A O 1
ATOM 771 N N . LEU A 1 94 ? -21.062 2.782 24.973 1.00 91.81 94 LEU A N 1
ATOM 772 C CA . LEU A 1 94 ? -22.314 3.066 25.679 1.00 91.81 94 LEU A CA 1
ATOM 773 C C . LEU A 1 94 ? -23.544 2.484 24.976 1.00 91.81 94 LEU A C 1
ATOM 775 O O . LEU A 1 94 ? -24.557 2.260 25.637 1.00 91.81 94 LEU A O 1
ATOM 779 N N . GLN A 1 95 ? -23.485 2.295 23.659 1.00 91.44 95 GLN A N 1
ATOM 780 C CA . GLN A 1 95 ? -24.547 1.655 22.896 1.00 91.44 95 GLN A CA 1
ATOM 781 C C . GLN A 1 95 ? -24.543 0.139 23.129 1.00 91.44 95 GLN A C 1
ATOM 783 O O . GLN A 1 95 ? -25.576 -0.397 23.519 1.00 91.44 95 GLN A O 1
ATOM 788 N N . GLU A 1 96 ? -23.386 -0.515 23.020 1.00 91.31 96 GLU A N 1
ATOM 789 C CA . GLU A 1 96 ? -23.241 -1.963 23.262 1.00 91.31 96 GLU A CA 1
ATOM 790 C C . GLU A 1 96 ? -23.735 -2.356 24.666 1.00 91.31 96 GLU A C 1
ATOM 792 O O . GLU A 1 96 ? -24.542 -3.270 24.826 1.00 91.31 96 GLU A O 1
ATOM 797 N N . LEU A 1 97 ? -23.364 -1.580 25.694 1.00 85.12 97 LEU A N 1
ATOM 798 C CA . LEU A 1 97 ? -23.821 -1.817 27.069 1.00 85.12 97 LEU A CA 1
ATOM 799 C C . LEU A 1 97 ? -25.343 -1.6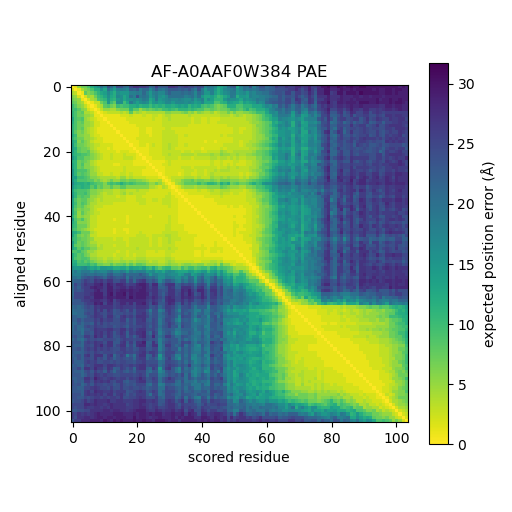95 27.239 1.00 85.12 97 LEU A C 1
ATOM 801 O O . LEU A 1 97 ? -25.909 -2.315 28.136 1.00 85.12 97 LEU A O 1
ATOM 805 N N . LYS A 1 98 ? -26.027 -0.885 26.424 1.00 82.12 98 LYS A N 1
ATOM 806 C CA . LYS A 1 98 ? -27.497 -0.784 26.460 1.00 82.12 98 LYS A CA 1
ATOM 807 C C . LYS A 1 98 ? -28.160 -1.968 25.764 1.00 82.12 98 LYS A C 1
ATOM 809 O O . LYS A 1 98 ? -29.231 -2.391 26.190 1.00 82.12 98 LYS A O 1
ATOM 814 N N . GLU A 1 99 ? -27.535 -2.492 24.717 1.00 77.50 99 GLU A N 1
ATOM 815 C CA . GLU A 1 99 ? -28.045 -3.626 23.946 1.00 77.50 99 GLU A CA 1
ATOM 816 C C . GLU A 1 99 ? -27.933 -4.942 24.737 1.00 77.50 99 GLU A C 1
ATOM 818 O O . GLU A 1 99 ? -28.875 -5.739 24.721 1.00 77.50 99 GLU A O 1
ATOM 823 N N . GLU A 1 100 ? -26.873 -5.119 25.533 1.00 72.06 100 GLU A N 1
ATOM 824 C CA . GLU 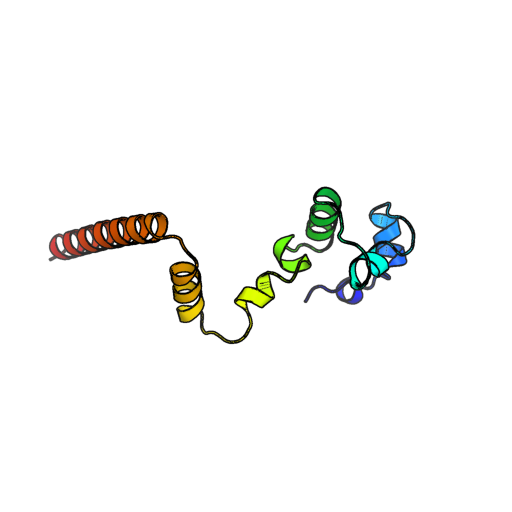A 1 100 ? -26.699 -6.267 26.443 1.00 72.06 100 GLU A CA 1
ATOM 825 C C . GLU A 1 100 ? -27.716 -6.292 27.602 1.00 72.06 100 GLU A C 1
ATOM 827 O O . GLU A 1 100 ? -28.147 -7.360 28.032 1.00 72.06 100 GLU A O 1
ATOM 832 N N . GLN A 1 101 ? -28.148 -5.125 28.094 1.00 64.62 101 GLN A N 1
ATOM 833 C CA . GLN A 1 101 ? -29.138 -5.011 29.179 1.00 64.62 101 GLN A CA 1
ATOM 834 C C . GLN A 1 101 ? -30.587 -5.174 28.693 1.00 64.62 101 GLN A C 1
ATOM 836 O O . GLN A 1 101 ? -31.483 -5.370 29.505 1.00 64.62 101 GLN A O 1
ATOM 841 N N . SER A 1 102 ? -30.831 -5.088 27.381 1.00 61.50 102 SER A N 1
ATOM 842 C CA . SER A 1 102 ? -32.158 -5.289 26.784 1.00 61.50 102 SER A CA 1
ATOM 843 C C . SER A 1 102 ? -32.441 -6.751 26.408 1.00 61.50 102 SER A C 1
ATOM 845 O O . SER A 1 102 ? -33.571 -7.063 26.033 1.00 61.50 102 SER A O 1
ATOM 847 N N . HIS A 1 103 ? -31.431 -7.625 26.464 1.00 54.62 103 HIS A N 1
ATOM 848 C CA . HIS A 1 103 ? -31.527 -9.047 26.110 1.00 54.62 103 HIS A CA 1
ATOM 849 C C . HIS A 1 103 ? -31.463 -9.993 27.329 1.00 54.62 103 HIS A C 1
ATOM 851 O O . HIS A 1 103 ? -31.384 -11.207 27.138 1.00 54.62 103 HIS A O 1
ATOM 857 N N . ASN A 1 104 ? -31.531 -9.455 28.555 1.00 48.47 104 ASN A N 1
ATOM 858 C CA . ASN A 1 104 ? -31.697 -10.198 29.815 1.00 48.47 104 ASN A CA 1
ATOM 859 C C . ASN A 1 104 ? -33.053 -9.905 30.461 1.00 48.47 104 ASN A C 1
ATOM 861 O O . ASN A 1 104 ? -33.483 -8.731 30.414 1.00 48.47 104 ASN A O 1
#

InterPro domains:
  IPR001387 Cro/C1-type, helix-turn-helix domain [PF01381] (8-53)
  IPR001387 Cro/C1-type, helix-turn-helix domain [PS50943] (16-53)
  IPR001387 Cro/C1-type, helix-turn-helix domain [cd00093] (7-53)
  IPR010982 Lambda repressor-like, DNA-binding domain superfamily [G3DSA:1.10.260.40] (2-103)
  IPR010982 Lambda repressor-like, DNA-binding domain superfamily [SSF47413] (7-57)

pLDDT: mean 80.72, std 15.79, range [41.41, 96.06]

Foldseek 3Di:
DCPCVVVVDDPQRVCVVLVHDPCPVVCCVPPDPDDPVVLVVVCVVSVHDSCVVVVVVVVVPDDDDPVVSVVVVLVPDDPVVNVVVVVVVVVVVVVVVVVVVVVD

Radius of gyration: 21.88 Å; Cα contacts (8 Å, |Δi|>4): 46; chains: 1; bounding box: 48×30×55 Å

Nearest PDB structures (foldseek):
  1r69-assembly1_A  TM=8.011E-01  e=5.787E-01  Phage 434
  3tys-assembly1_A  TM=7.638E-01  e=2.342E+00  Enterococcus faecalis

Sequence (104 aa):
MKRATDLGKSFNQIEKELGYSRNALSNYKTQTMPSAIRLLELAEYFDVTPRYLLGMDKICSKNHEERDFAEFLFKSLDKNQKIEICKFSQTWMLQELKEEQSHN

Mean predicted aligned error: 14.09 Å

Solvent-accessible surface area (backbone atoms only — not comparable to full-atom values): 6316 Å² total; per-residue (Å²): 135,72,49,58,72,73,71,74,48,54,69,69,54,52,28,57,76,72,71,45,61,89,61,52,73,61,37,52,74,76,77,43,82,69,53,73,67,56,38,46,56,50,12,62,74,59,73,50,52,51,52,54,78,71,47,55,51,54,78,68,61,75,82,60,64,76,73,47,54,58,50,51,52,57,66,72,47,55,75,68,59,47,52,52,51,52,52,50,53,51,55,51,54,58,47,54,60,52,56,62,61,71,75,107